Protein AF-A0A0G0I6E6-F1 (afdb_monomer_lite)

Structure (mmCIF, N/CA/C/O backbone):
data_AF-A0A0G0I6E6-F1
#
_entry.id   AF-A0A0G0I6E6-F1
#
loop_
_atom_site.group_PDB
_atom_site.id
_atom_site.type_symbol
_atom_site.label_atom_id
_atom_site.label_alt_id
_atom_site.label_comp_id
_atom_site.label_asym_id
_atom_site.label_entity_id
_atom_site.label_seq_id
_atom_site.pdbx_PDB_ins_code
_atom_site.Cartn_x
_atom_site.Cartn_y
_atom_site.Cartn_z
_atom_site.occupancy
_atom_site.B_iso_or_equiv
_atom_site.auth_seq_id
_atom_site.auth_comp_id
_atom_site.auth_asym_id
_atom_site.auth_atom_id
_atom_site.pdbx_PDB_model_num
ATOM 1 N N . MET A 1 1 ? -17.464 4.329 23.499 1.00 65.38 1 MET A N 1
ATOM 2 C CA . MET A 1 1 ? -16.899 5.307 22.545 1.00 65.38 1 MET A CA 1
ATOM 3 C C . MET A 1 1 ? -15.912 4.541 21.691 1.00 65.38 1 MET A C 1
ATOM 5 O O . MET A 1 1 ? -15.047 3.905 22.273 1.00 65.38 1 MET A O 1
ATOM 9 N N . THR A 1 2 ? -16.084 4.522 20.373 1.00 75.75 2 THR A N 1
ATOM 10 C CA . THR A 1 2 ? -15.134 3.873 19.458 1.00 75.75 2 THR A CA 1
ATOM 11 C C . THR A 1 2 ? -13.877 4.731 19.352 1.00 75.75 2 THR A C 1
ATOM 13 O O . THR A 1 2 ? -13.963 5.933 19.084 1.00 75.75 2 THR A O 1
ATOM 16 N N . GLU A 1 3 ? -12.716 4.139 19.610 1.00 93.25 3 GLU A N 1
ATOM 17 C CA . GLU A 1 3 ? -11.430 4.832 19.522 1.00 93.25 3 GLU A CA 1
ATOM 18 C C . GLU A 1 3 ? -11.086 5.073 18.044 1.00 93.25 3 GLU A C 1
ATOM 20 O O . GLU A 1 3 ? -11.342 4.217 17.204 1.00 93.25 3 GLU A O 1
ATOM 25 N N . THR A 1 4 ? -10.521 6.230 17.693 1.00 95.81 4 THR A N 1
ATOM 26 C CA . THR A 1 4 ? -10.048 6.478 16.318 1.00 95.81 4 THR A CA 1
ATOM 27 C C . THR A 1 4 ? -8.544 6.270 16.246 1.00 95.81 4 THR A C 1
ATOM 29 O O . THR A 1 4 ? -7.798 6.893 17.003 1.00 95.81 4 THR A O 1
ATOM 32 N N . ARG A 1 5 ? -8.089 5.421 15.319 1.00 97.25 5 ARG A N 1
ATOM 33 C CA . ARG A 1 5 ? -6.665 5.119 15.108 1.00 97.25 5 ARG A CA 1
ATOM 34 C C . ARG A 1 5 ? -6.269 5.311 13.655 1.00 97.25 5 ARG A C 1
ATOM 36 O O . ARG A 1 5 ? -7.090 5.196 12.753 1.00 97.25 5 ARG A O 1
ATOM 43 N N . LYS A 1 6 ? -4.987 5.601 13.434 1.00 97.38 6 LYS A N 1
ATOM 44 C CA . LYS A 1 6 ? -4.419 5.844 12.104 1.00 97.38 6 LYS A CA 1
ATOM 45 C C . LYS A 1 6 ? -3.436 4.744 11.752 1.00 97.38 6 LYS A C 1
ATOM 47 O O . LYS A 1 6 ? -2.616 4.366 12.587 1.00 97.38 6 LYS A O 1
ATOM 52 N N . ILE A 1 7 ? -3.488 4.281 10.510 1.00 96.50 7 ILE A N 1
ATOM 53 C CA . ILE A 1 7 ? -2.546 3.291 9.993 1.00 96.50 7 ILE A CA 1
ATOM 54 C C . ILE A 1 7 ? -2.097 3.659 8.584 1.00 96.50 7 ILE A C 1
ATOM 56 O O . ILE A 1 7 ? -2.878 4.140 7.761 1.00 96.50 7 ILE A O 1
ATOM 60 N N . ILE A 1 8 ? -0.813 3.430 8.319 1.00 96.75 8 ILE A N 1
ATOM 61 C CA . ILE A 1 8 ? -0.227 3.567 6.990 1.00 96.75 8 ILE A CA 1
ATOM 62 C C . ILE A 1 8 ? 0.143 2.173 6.498 1.00 96.75 8 ILE A C 1
ATOM 64 O O . ILE A 1 8 ? 0.926 1.471 7.135 1.00 96.75 8 ILE A O 1
ATOM 68 N N . ILE A 1 9 ? -0.407 1.797 5.349 1.00 95.44 9 ILE A N 1
ATOM 69 C CA . ILE A 1 9 ? -0.093 0.557 4.646 1.00 95.44 9 ILE A CA 1
ATOM 70 C C . ILE A 1 9 ? 0.838 0.898 3.482 1.00 95.44 9 ILE A C 1
ATOM 72 O O . ILE A 1 9 ? 0.620 1.860 2.745 1.00 95.44 9 ILE A O 1
ATOM 76 N N . THR A 1 10 ? 1.899 0.114 3.322 1.00 93.12 10 THR A N 1
ATOM 77 C CA . THR A 1 10 ? 2.863 0.235 2.224 1.00 93.12 10 THR A CA 1
ATOM 78 C C . THR A 1 10 ? 3.318 -1.152 1.781 1.00 93.12 10 THR A C 1
ATOM 80 O 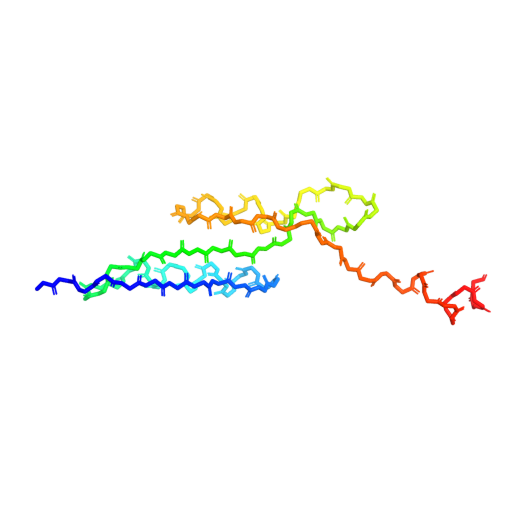O . THR A 1 10 ? 3.185 -2.124 2.524 1.00 93.12 10 THR A O 1
ATOM 83 N N . GLY A 1 11 ? 3.851 -1.253 0.565 1.00 81.69 11 GLY A N 1
ATOM 84 C CA . GLY A 1 11 ? 4.27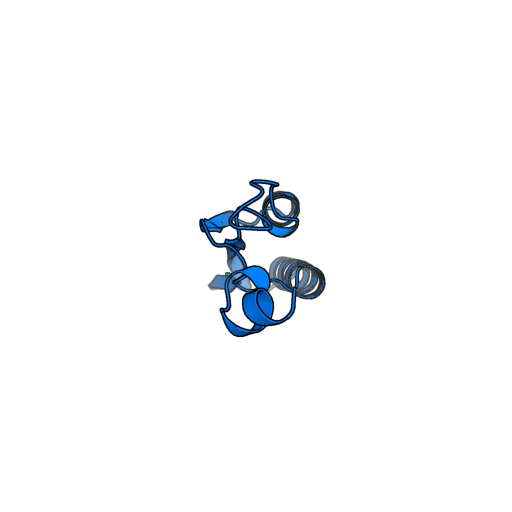0 -2.512 -0.051 1.00 81.69 11 GLY A CA 1
ATOM 85 C C . GLY A 1 11 ? 3.518 -2.814 -1.347 1.00 81.69 11 GLY A C 1
ATOM 86 O O . GLY A 1 11 ? 2.552 -2.146 -1.706 1.00 81.69 11 GLY A O 1
ATOM 87 N N . THR A 1 12 ? 3.995 -3.817 -2.090 1.00 71.81 12 THR A N 1
ATOM 88 C CA . THR A 1 12 ? 3.490 -4.136 -3.445 1.00 71.81 12 THR A CA 1
ATOM 89 C C . THR A 1 12 ? 2.599 -5.380 -3.505 1.00 71.81 12 THR A C 1
ATOM 91 O O . THR A 1 12 ? 2.094 -5.731 -4.572 1.00 71.81 12 THR A O 1
ATOM 94 N N . HIS A 1 13 ? 2.378 -6.048 -2.371 1.00 86.81 13 HIS A N 1
ATOM 95 C CA . HIS A 1 13 ? 1.519 -7.227 -2.286 1.00 86.81 13 HIS A CA 1
ATOM 96 C C . HIS A 1 13 ? 0.064 -6.798 -2.103 1.00 86.81 13 HIS A C 1
ATOM 98 O O . HIS A 1 13 ? -0.414 -6.622 -0.986 1.00 86.81 13 HIS A O 1
ATOM 104 N N . ILE A 1 14 ? -0.636 -6.611 -3.222 1.00 89.69 14 ILE A N 1
ATOM 105 C CA . ILE A 1 14 ? -1.960 -5.987 -3.209 1.00 89.69 14 ILE A CA 1
ATOM 106 C C . ILE A 1 14 ? -3.040 -6.853 -2.554 1.00 89.69 14 ILE A C 1
ATOM 108 O O . ILE A 1 14 ? -3.857 -6.337 -1.804 1.00 89.69 14 ILE A O 1
ATOM 112 N N . THR A 1 15 ? -3.024 -8.165 -2.791 1.00 93.00 15 THR A N 1
ATOM 113 C CA . THR A 1 15 ? -4.032 -9.095 -2.268 1.00 93.00 15 THR A CA 1
ATOM 114 C C . THR A 1 15 ? -4.092 -9.105 -0.737 1.00 93.00 15 THR A C 1
ATOM 116 O O . THR A 1 15 ? -5.172 -8.857 -0.207 1.00 93.00 15 THR A O 1
ATOM 119 N N . PRO A 1 16 ? -2.978 -9.310 0.002 1.00 94.75 16 PRO A N 1
ATOM 120 C CA . PRO A 1 16 ? -3.030 -9.250 1.463 1.00 94.75 16 PRO A CA 1
ATOM 121 C C . PRO A 1 16 ? -3.334 -7.841 1.979 1.00 94.75 16 PRO A C 1
ATOM 123 O O . PRO A 1 16 ? -3.937 -7.701 3.036 1.00 94.75 16 PRO A O 1
ATOM 126 N N . ALA A 1 17 ? -2.952 -6.793 1.244 1.00 94.25 17 ALA A N 1
ATOM 127 C CA . ALA A 1 17 ? -3.257 -5.432 1.659 1.00 94.25 17 ALA A CA 1
ATOM 128 C C . ALA A 1 17 ? -4.754 -5.103 1.551 1.00 94.25 17 ALA A C 1
ATOM 130 O O . ALA A 1 17 ? -5.283 -4.433 2.431 1.00 94.25 17 ALA A O 1
ATOM 131 N N . ILE A 1 18 ? -5.440 -5.586 0.510 1.00 95.00 18 ILE A N 1
ATOM 132 C CA . ILE A 1 18 ? -6.898 -5.445 0.367 1.00 95.00 18 ILE A CA 1
ATOM 133 C C . ILE A 1 18 ? -7.616 -6.187 1.496 1.00 95.00 18 ILE A C 1
ATOM 135 O O . ILE A 1 18 ? -8.475 -5.601 2.144 1.00 95.00 18 ILE A O 1
ATOM 139 N N . GLU A 1 19 ? -7.224 -7.433 1.770 1.00 96.00 19 GLU A N 1
A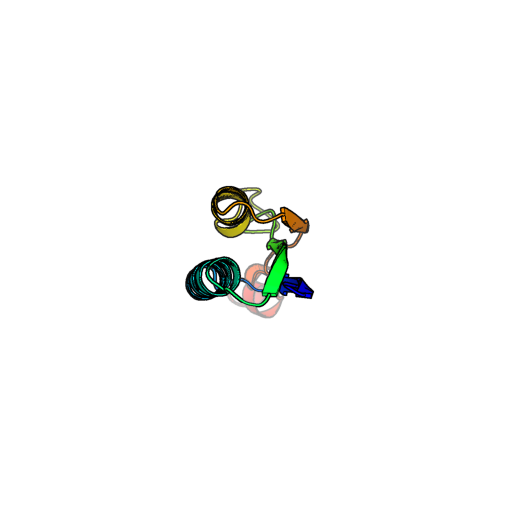TOM 140 C CA . GLU A 1 19 ? -7.822 -8.217 2.857 1.00 96.00 19 GLU A CA 1
ATOM 141 C C . GLU A 1 19 ? -7.624 -7.534 4.219 1.00 96.00 19 GLU A C 1
ATOM 143 O O . GLU A 1 19 ? -8.564 -7.403 4.997 1.00 96.00 19 GLU A O 1
ATOM 148 N N . LEU A 1 20 ? -6.425 -7.001 4.483 1.00 95.81 20 LEU A N 1
ATOM 149 C CA . LEU A 1 20 ? -6.165 -6.224 5.695 1.00 95.81 20 LEU A CA 1
ATOM 150 C C . LEU A 1 20 ? -7.063 -4.980 5.781 1.00 95.81 20 LEU A C 1
ATOM 152 O O . LEU A 1 20 ? -7.603 -4.692 6.845 1.00 95.81 20 LEU A O 1
ATOM 156 N N . ILE A 1 21 ? -7.240 -4.245 4.677 1.00 95.88 21 ILE A N 1
ATOM 157 C CA . ILE A 1 21 ? -8.142 -3.084 4.625 1.00 95.88 21 ILE A CA 1
ATOM 158 C C . ILE A 1 21 ? -9.571 -3.500 4.978 1.00 95.88 21 ILE A C 1
ATOM 160 O O . ILE A 1 21 ? -10.200 -2.833 5.798 1.00 95.88 21 ILE A O 1
ATOM 164 N N . HIS A 1 22 ? -10.070 -4.599 4.405 1.00 96.12 22 HIS A N 1
ATOM 165 C CA . HIS A 1 22 ? -11.418 -5.101 4.687 1.00 96.12 22 HIS A CA 1
ATOM 166 C C . HIS A 1 22 ? -11.582 -5.490 6.156 1.00 96.12 22 HIS A C 1
ATOM 168 O O . HIS A 1 22 ? -12.573 -5.107 6.776 1.00 96.12 22 HIS A O 1
ATOM 174 N N . GLN A 1 23 ? -10.590 -6.160 6.743 1.00 96.56 23 GLN A N 1
ATOM 175 C CA . GLN A 1 23 ? -10.613 -6.511 8.164 1.00 96.56 23 GLN A CA 1
ATOM 176 C C . GLN A 1 23 ? -10.629 -5.270 9.063 1.00 96.56 23 GLN A C 1
ATOM 178 O O . GLN A 1 23 ? -11.475 -5.179 9.951 1.00 96.56 23 GLN A O 1
ATOM 183 N N . LEU A 1 24 ? -9.768 -4.284 8.795 1.00 95.94 24 LEU A N 1
ATOM 184 C CA . LEU A 1 24 ? -9.729 -3.027 9.553 1.00 95.94 24 LEU A CA 1
ATOM 185 C C . LEU A 1 24 ? -11.037 -2.234 9.416 1.00 95.94 24 LEU A C 1
ATOM 187 O O . LEU A 1 24 ? -11.513 -1.658 10.385 1.00 95.94 24 LEU A O 1
ATOM 191 N N . GLN A 1 25 ? -11.656 -2.228 8.235 1.00 95.00 25 GLN A N 1
ATOM 192 C CA . GLN A 1 25 ? -12.956 -1.583 8.019 1.00 95.00 25 GLN A CA 1
ATOM 193 C C . GLN A 1 25 ? -14.114 -2.310 8.722 1.00 95.00 25 GLN A C 1
ATOM 195 O O . GLN A 1 25 ? -15.150 -1.697 8.970 1.00 95.00 25 GLN A O 1
ATOM 200 N N . SER A 1 26 ? -13.952 -3.599 9.031 1.00 96.19 26 SER A N 1
ATOM 201 C CA . SER A 1 26 ? -14.950 -4.414 9.737 1.00 96.19 26 SER A CA 1
ATOM 202 C C . SER A 1 26 ? -14.825 -4.384 11.268 1.00 96.19 26 SER A C 1
ATOM 204 O O . SER A 1 26 ? -15.659 -4.975 11.961 1.00 96.19 26 SER A O 1
ATOM 206 N N . ASP A 1 27 ? -13.801 -3.707 11.796 1.00 95.38 27 ASP A N 1
ATOM 207 C CA . ASP A 1 27 ? -13.574 -3.534 13.230 1.00 95.38 27 ASP A CA 1
ATOM 208 C C . ASP A 1 27 ? -14.740 -2.761 13.878 1.00 95.38 27 A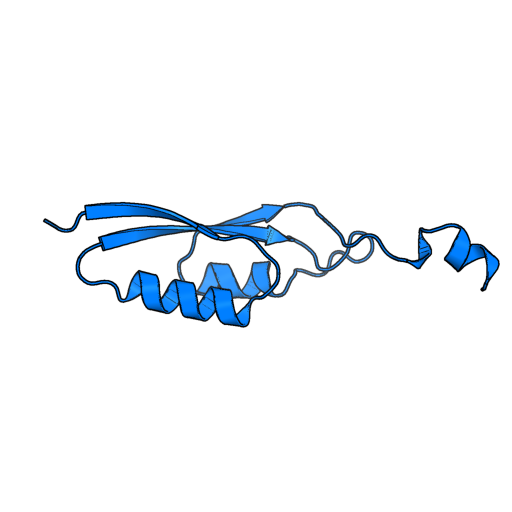SP A C 1
ATOM 210 O O . ASP A 1 27 ? -15.216 -1.753 13.353 1.00 95.38 27 ASP A O 1
ATOM 214 N N . ARG A 1 28 ? -15.239 -3.261 15.014 1.00 93.88 28 ARG A N 1
ATOM 215 C CA . ARG A 1 28 ? -16.388 -2.676 15.729 1.00 93.88 28 ARG A CA 1
ATOM 216 C C . ARG A 1 28 ? -15.974 -1.689 16.813 1.00 93.88 28 ARG A C 1
ATOM 218 O O . ARG A 1 28 ? -16.775 -0.833 17.186 1.00 93.88 28 ARG A O 1
ATOM 225 N N . ASP A 1 29 ? -14.755 -1.824 17.318 1.00 95.31 29 ASP A N 1
ATOM 226 C CA . ASP A 1 29 ? -14.271 -1.086 18.482 1.00 95.31 29 ASP A CA 1
ATOM 227 C C . ASP A 1 29 ? -13.399 0.103 18.061 1.00 95.31 29 ASP A C 1
ATOM 229 O O . ASP A 1 29 ? -13.371 1.137 18.744 1.00 95.31 29 ASP A O 1
ATOM 233 N N . ILE A 1 30 ? -12.726 -0.023 16.912 1.00 96.06 30 ILE A N 1
ATOM 234 C CA . ILE A 1 30 ? -11.790 0.971 16.393 1.00 96.06 30 ILE A CA 1
ATOM 235 C C . ILE A 1 30 ? -12.273 1.511 15.046 1.00 96.06 30 ILE A C 1
ATOM 237 O O . ILE A 1 30 ? -12.455 0.782 14.075 1.00 96.06 30 ILE A O 1
ATOM 241 N N . ASN A 1 31 ? -12.396 2.833 14.962 1.00 95.50 31 ASN A N 1
ATOM 242 C CA . ASN A 1 31 ? -12.580 3.537 13.701 1.00 95.50 31 ASN A CA 1
ATOM 243 C C . ASN A 1 31 ? -11.209 3.799 13.055 1.00 95.50 31 ASN A C 1
ATOM 245 O O . ASN A 1 31 ? -10.457 4.674 13.501 1.00 95.50 31 ASN A O 1
ATOM 249 N N . TRP A 1 32 ? -10.870 3.033 12.021 1.00 96.44 32 TRP A N 1
ATOM 250 C CA . TRP A 1 32 ? -9.570 3.115 11.359 1.00 96.44 32 TRP A CA 1
ATOM 251 C C . TRP A 1 32 ? -9.534 4.177 10.253 1.00 96.44 32 TRP A C 1
ATOM 253 O O . TRP A 1 32 ? -10.203 4.075 9.227 1.00 96.44 32 TRP A O 1
ATOM 263 N N . GLU A 1 33 ? -8.653 5.164 10.408 1.00 96.81 33 GLU A N 1
ATOM 264 C CA . GLU A 1 33 ? -8.211 6.033 9.319 1.00 96.81 33 GLU A CA 1
ATOM 265 C C . GLU A 1 33 ? -7.052 5.363 8.570 1.00 96.81 33 GLU A C 1
ATOM 267 O O . GLU A 1 33 ? -5.904 5.345 9.030 1.00 96.81 33 GLU A O 1
ATOM 272 N N . ILE A 1 34 ? -7.365 4.805 7.402 1.00 96.75 34 ILE A N 1
ATOM 273 C CA . ILE A 1 34 ? -6.414 4.045 6.593 1.00 96.75 34 ILE A CA 1
ATOM 274 C C . ILE A 1 34 ? -5.821 4.938 5.500 1.00 96.75 34 ILE A C 1
ATOM 276 O O . ILE A 1 34 ? -6.538 5.552 4.702 1.00 96.75 34 ILE A O 1
ATOM 280 N N . PHE A 1 35 ? -4.492 4.955 5.428 1.00 96.62 35 PHE A N 1
ATOM 281 C CA . PHE A 1 35 ? -3.732 5.571 4.348 1.00 96.62 35 PHE A CA 1
ATOM 282 C C . PHE A 1 35 ? -2.882 4.510 3.657 1.00 96.62 35 PHE A C 1
ATOM 284 O O . PHE A 1 35 ? -2.273 3.667 4.313 1.00 96.62 35 PHE A O 1
ATOM 291 N N . TYR A 1 36 ? -2.802 4.566 2.333 1.00 96.06 36 TYR A N 1
ATOM 292 C CA . TYR A 1 36 ? -1.979 3.653 1.552 1.00 96.06 36 TYR A CA 1
ATOM 293 C C . TYR A 1 36 ? -0.924 4.428 0.781 1.00 96.06 36 TYR A C 1
ATOM 295 O O . TYR A 1 36 ? -1.256 5.352 0.040 1.00 96.06 36 TYR A O 1
ATOM 303 N N . ILE A 1 37 ? 0.338 4.030 0.905 1.00 95.00 37 ILE A N 1
ATOM 304 C CA . ILE A 1 37 ? 1.444 4.585 0.127 1.00 95.00 37 ILE A CA 1
ATOM 305 C C . ILE A 1 37 ? 1.938 3.507 -0.828 1.00 95.00 37 ILE A C 1
ATOM 307 O O . ILE A 1 37 ? 2.357 2.429 -0.410 1.00 95.00 37 ILE A O 1
ATOM 311 N N . GLY A 1 38 ? 1.891 3.807 -2.121 1.00 91.56 38 GLY A N 1
ATOM 312 C CA . GLY A 1 38 ? 2.228 2.847 -3.161 1.00 91.56 38 GLY A CA 1
ATOM 313 C C . GLY A 1 38 ? 2.840 3.494 -4.388 1.00 91.56 38 GLY A C 1
ATOM 314 O O . GLY A 1 38 ? 2.859 4.711 -4.555 1.00 91.56 38 GLY A O 1
ATOM 315 N N . ARG A 1 39 ? 3.344 2.662 -5.285 1.00 90.12 39 ARG A N 1
ATOM 316 C CA . ARG A 1 39 ? 3.882 3.051 -6.581 1.00 90.12 39 ARG A CA 1
ATOM 317 C C . ARG A 1 39 ? 2.767 3.639 -7.425 1.00 90.12 39 ARG A C 1
ATOM 319 O O . ARG A 1 39 ? 1.723 3.016 -7.596 1.00 90.12 39 ARG A O 1
ATOM 326 N N . ARG A 1 40 ? 2.997 4.804 -8.025 1.00 90.00 40 ARG A N 1
ATOM 327 C CA . ARG A 1 40 ? 2.067 5.381 -9.006 1.00 90.00 40 ARG A CA 1
ATOM 328 C C . ARG A 1 40 ? 2.100 4.631 -10.340 1.00 90.00 40 ARG A C 1
ATOM 330 O O . ARG A 1 40 ? 1.070 4.492 -10.992 1.00 90.00 40 ARG A O 1
ATOM 337 N N . PHE A 1 41 ? 3.271 4.125 -10.724 1.00 88.12 41 PHE A N 1
ATOM 338 C CA . PHE A 1 41 ? 3.498 3.448 -12.000 1.00 88.12 41 PHE A CA 1
ATOM 339 C C . PHE A 1 41 ? 4.191 2.094 -11.809 1.00 88.12 41 PHE A C 1
ATOM 341 O O . PHE A 1 41 ? 4.889 1.868 -10.819 1.00 88.12 41 PHE A O 1
ATOM 348 N N . ASN A 1 42 ? 3.996 1.174 -12.756 1.00 82.38 42 ASN A N 1
ATOM 349 C CA . ASN A 1 42 ? 4.602 -0.161 -12.698 1.00 82.38 42 ASN A CA 1
ATOM 350 C C . ASN A 1 42 ? 6.121 -0.142 -12.895 1.00 82.38 42 ASN A C 1
ATOM 352 O O . ASN A 1 42 ? 6.821 -0.979 -12.315 1.00 82.38 42 ASN A O 1
ATOM 356 N N . SER A 1 43 ? 6.621 0.803 -13.690 1.00 77.62 43 SER A N 1
ATOM 357 C CA . SER A 1 43 ? 8.043 0.979 -13.953 1.00 77.62 43 SER A CA 1
ATOM 358 C C . SER A 1 43 ? 8.400 2.458 -14.091 1.00 77.62 43 SER A C 1
ATOM 360 O O . SER A 1 43 ? 7.539 3.314 -14.283 1.00 77.62 43 SER A O 1
ATOM 362 N N . SER A 1 44 ? 9.694 2.740 -14.002 1.00 74.12 44 SER A N 1
ATOM 363 C CA . SER A 1 44 ? 10.290 4.052 -14.267 1.00 74.12 44 SER A CA 1
ATOM 364 C C . SER A 1 44 ? 10.296 4.414 -15.757 1.00 74.12 44 SER A C 1
ATOM 366 O O . SER A 1 44 ? 10.301 5.596 -16.090 1.00 74.12 44 SER A O 1
ATOM 368 N N . VAL A 1 45 ? 10.287 3.412 -16.644 1.00 76.62 45 VAL A N 1
ATOM 369 C CA . VAL A 1 45 ? 10.387 3.580 -18.105 1.00 76.62 45 VAL A CA 1
ATOM 370 C C . VAL A 1 45 ? 9.003 3.723 -18.740 1.00 76.62 45 VAL A C 1
ATOM 372 O O . VAL A 1 45 ? 8.744 4.655 -19.494 1.00 76.62 45 VAL A O 1
ATOM 375 N N . GLN A 1 46 ? 8.092 2.817 -18.399 1.00 75.12 46 GLN A N 1
ATOM 376 C CA . GLN A 1 46 ? 6.720 2.768 -18.890 1.00 75.12 46 GLN A CA 1
ATOM 377 C C . GLN A 1 46 ? 5.770 3.248 -17.790 1.00 75.12 46 GLN A C 1
ATOM 379 O O . GLN A 1 46 ? 5.613 2.596 -16.751 1.00 75.12 46 GLN A O 1
ATOM 384 N N . ARG A 1 47 ? 5.135 4.403 -18.031 1.00 80.38 47 ARG A N 1
ATOM 385 C CA . ARG A 1 47 ? 4.232 5.107 -17.099 1.00 80.38 47 ARG A CA 1
ATOM 386 C C . ARG A 1 47 ? 2.822 4.514 -17.058 1.00 80.38 47 ARG A C 1
ATOM 388 O O . ARG A 1 47 ? 1.829 5.232 -16.983 1.00 80.38 47 ARG A O 1
ATOM 395 N N . GLU A 1 48 ? 2.722 3.195 -17.097 1.00 87.38 48 GLU A N 1
ATOM 396 C CA . GLU A 1 48 ? 1.451 2.523 -16.866 1.00 87.38 48 GLU A CA 1
ATOM 397 C C . GLU A 1 48 ? 1.101 2.564 -15.385 1.00 87.38 48 GLU A C 1
ATOM 399 O O . GLU A 1 48 ? 1.927 2.222 -14.532 1.00 87.38 48 GLU A O 1
ATOM 404 N N . ALA A 1 49 ? -0.128 2.991 -15.089 1.00 87.69 49 ALA A N 1
ATOM 405 C CA . ALA A 1 49 ? -0.643 3.042 -13.729 1.00 87.69 49 ALA A CA 1
ATOM 406 C C . ALA A 1 49 ? -0.556 1.660 -13.073 1.00 87.69 49 ALA A C 1
ATOM 408 O O . ALA A 1 49 ? -0.979 0.650 -13.647 1.00 87.69 49 ALA A O 1
ATOM 409 N N . SER A 1 50 ? 0.000 1.633 -11.866 1.00 88.44 50 SER A N 1
ATOM 410 C CA . SER A 1 50 ? 0.165 0.402 -11.101 1.00 88.44 50 SER A CA 1
ATOM 411 C C . SER A 1 50 ? -1.189 -0.177 -10.687 1.00 88.44 50 SER A C 1
ATOM 413 O O . SER A 1 50 ? -2.175 0.549 -10.537 1.00 88.44 50 SER A O 1
ATOM 415 N N . ILE A 1 51 ? -1.231 -1.489 -10.458 1.00 89.62 51 ILE A N 1
ATOM 416 C CA . ILE A 1 51 ? -2.447 -2.172 -9.998 1.00 89.62 51 ILE A CA 1
ATOM 417 C C . ILE A 1 51 ? -2.949 -1.588 -8.660 1.00 89.62 51 ILE A C 1
ATOM 419 O O . ILE A 1 51 ? -4.137 -1.328 -8.496 1.00 89.62 51 ILE A O 1
ATOM 423 N N . GLU A 1 52 ? -2.025 -1.256 -7.757 1.00 88.81 52 GLU A N 1
ATOM 424 C CA . GLU A 1 52 ? -2.285 -0.608 -6.462 1.00 88.81 52 GLU A CA 1
ATOM 425 C C . GLU A 1 52 ? -2.897 0.788 -6.609 1.00 88.81 52 GLU A C 1
ATOM 427 O O . GLU A 1 52 ? -3.899 1.080 -5.960 1.00 88.81 52 GLU A O 1
ATOM 432 N N . SER A 1 53 ? -2.395 1.611 -7.536 1.00 91.06 53 SER A N 1
ATOM 433 C CA . SER A 1 53 ? -2.950 2.949 -7.787 1.00 91.06 53 SER A CA 1
ATOM 434 C C . SER A 1 53 ? -4.363 2.942 -8.371 1.00 91.06 53 SER A C 1
ATOM 436 O O . SER A 1 53 ? -5.053 3.955 -8.297 1.00 91.06 53 SER A O 1
ATOM 438 N N . LYS A 1 54 ? -4.793 1.817 -8.955 1.00 92.25 54 LYS A N 1
ATOM 439 C CA . LYS A 1 54 ? -6.139 1.650 -9.512 1.00 92.25 54 LYS A CA 1
ATOM 440 C C . LYS A 1 54 ? -7.110 1.082 -8.481 1.00 92.25 54 LYS A C 1
ATOM 442 O O . LYS A 1 54 ? -8.207 1.606 -8.344 1.00 92.25 54 LYS A O 1
ATOM 447 N N . ILE A 1 55 ? -6.708 0.027 -7.769 1.00 93.38 55 ILE A N 1
ATOM 448 C CA . ILE A 1 55 ? -7.618 -0.759 -6.922 1.00 93.38 55 ILE A CA 1
ATOM 449 C C . ILE A 1 55 ? -7.749 -0.180 -5.510 1.00 93.38 55 ILE A C 1
ATOM 451 O O . ILE A 1 55 ? -8.850 -0.136 -4.967 1.00 93.38 55 ILE A O 1
ATOM 455 N N . ILE A 1 56 ? -6.664 0.294 -4.891 1.00 94.25 56 ILE A N 1
ATOM 456 C CA . ILE A 1 56 ? -6.728 0.773 -3.501 1.00 94.25 56 ILE A CA 1
ATOM 457 C C . ILE A 1 56 ? -7.691 1.962 -3.323 1.00 94.25 56 ILE A C 1
ATOM 459 O O . ILE A 1 56 ? -8.513 1.904 -2.407 1.00 94.25 56 ILE A O 1
ATOM 463 N N . PRO A 1 57 ? -7.691 2.995 -4.195 1.00 93.00 57 PRO A N 1
ATOM 464 C CA . PRO A 1 57 ? -8.654 4.093 -4.081 1.00 93.00 57 PRO A CA 1
ATOM 465 C C . PRO A 1 57 ? -10.120 3.645 -4.154 1.00 93.00 57 PRO A C 1
ATOM 467 O O . PRO A 1 57 ? -10.983 4.284 -3.562 1.00 93.00 57 PRO A O 1
ATOM 470 N N . GLN A 1 58 ? -10.410 2.542 -4.857 1.00 93.12 58 GLN A N 1
ATOM 471 C CA . GLN A 1 58 ? -11.767 1.997 -4.993 1.00 93.12 58 GLN A CA 1
ATOM 472 C C . GLN A 1 58 ? -12.290 1.382 -3.684 1.00 93.12 58 GLN A C 1
ATOM 474 O O . GLN A 1 58 ? -13.492 1.185 -3.548 1.00 93.12 58 GLN A O 1
ATOM 479 N N . ASN A 1 59 ? -11.415 1.116 -2.706 1.00 89.81 59 ASN A N 1
ATOM 480 C CA . ASN A 1 59 ? -11.767 0.549 -1.400 1.00 89.81 59 ASN A CA 1
ATOM 481 C C . ASN A 1 59 ? -12.007 1.629 -0.322 1.00 89.81 59 ASN A C 1
ATOM 483 O O . ASN A 1 59 ? -11.871 1.352 0.868 1.00 89.81 59 ASN A O 1
ATOM 487 N N . ASN A 1 60 ? -12.330 2.870 -0.713 1.00 91.06 60 ASN A N 1
ATOM 488 C CA . ASN A 1 60 ? -12.509 4.019 0.193 1.00 91.06 60 ASN A CA 1
ATOM 489 C C . ASN A 1 60 ? -11.281 4.326 1.078 1.00 91.06 60 ASN A C 1
ATOM 491 O O . ASN A 1 60 ? -11.407 4.871 2.173 1.00 91.06 60 ASN A O 1
ATOM 495 N N . VAL A 1 61 ? -10.079 4.007 0.593 1.00 93.81 61 VAL A N 1
ATOM 496 C CA . VAL A 1 61 ? -8.806 4.296 1.268 1.00 93.81 61 VAL A CA 1
ATOM 497 C C . VAL A 1 61 ? -8.083 5.435 0.556 1.00 93.81 61 VAL A C 1
ATOM 499 O O . VAL A 1 61 ? -8.026 5.489 -0.675 1.00 93.81 61 VAL A O 1
ATOM 502 N N . LYS A 1 62 ? -7.478 6.349 1.324 1.00 94.81 62 LYS A N 1
ATOM 503 C CA . LYS A 1 62 ? -6.659 7.433 0.765 1.00 94.81 62 LYS A CA 1
ATOM 504 C C . LYS A 1 62 ? -5.347 6.868 0.226 1.00 94.81 62 LYS A C 1
ATOM 506 O O . LYS A 1 62 ? -4.489 6.441 0.996 1.00 94.81 62 LYS A O 1
ATOM 511 N N . PHE A 1 63 ? -5.190 6.890 -1.094 1.00 95.06 63 PHE A N 1
ATOM 512 C CA . PHE A 1 63 ? -3.983 6.432 -1.777 1.00 95.06 63 PHE A CA 1
ATOM 513 C C . PHE A 1 63 ? -3.030 7.592 -2.087 1.00 95.06 63 PHE A C 1
ATOM 515 O O . PHE A 1 63 ? -3.409 8.570 -2.734 1.00 95.06 63 PHE A O 1
ATOM 522 N N . TYR A 1 64 ? -1.766 7.435 -1.706 1.00 94.69 64 TYR A N 1
ATOM 523 C CA . TYR A 1 64 ? -0.666 8.326 -2.047 1.00 94.69 64 TYR A CA 1
ATOM 524 C C . TYR A 1 64 ? 0.307 7.609 -2.980 1.00 94.69 64 TYR A C 1
ATOM 526 O O . TYR A 1 64 ? 1.088 6.746 -2.576 1.00 94.69 64 TYR A O 1
ATOM 534 N N . GLY A 1 65 ? 0.247 7.985 -4.257 1.00 91.69 65 GLY A N 1
ATOM 535 C CA . GLY A 1 65 ? 1.116 7.445 -5.293 1.00 91.69 65 GLY A CA 1
ATOM 536 C C . GLY A 1 65 ? 2.479 8.129 -5.310 1.00 91.69 65 GLY A C 1
ATOM 537 O O . GLY A 1 65 ? 2.573 9.294 -5.694 1.00 91.69 65 GLY A O 1
ATOM 538 N N . ILE A 1 66 ? 3.538 7.394 -4.985 1.00 90.62 66 ILE A N 1
ATOM 539 C CA . ILE A 1 66 ? 4.921 7.851 -5.139 1.00 90.62 66 ILE A CA 1
ATOM 540 C C . ILE A 1 66 ? 5.440 7.570 -6.554 1.00 90.62 66 ILE A C 1
ATOM 542 O O . ILE A 1 66 ? 5.134 6.545 -7.174 1.00 90.62 66 ILE A O 1
ATOM 546 N N . LEU A 1 67 ? 6.235 8.504 -7.081 1.00 85.81 67 LEU A N 1
ATOM 547 C CA . LEU A 1 67 ? 6.985 8.310 -8.319 1.00 85.81 67 LEU A CA 1
ATOM 548 C C . LEU A 1 67 ? 8.168 7.390 -8.025 1.00 85.81 67 LEU A C 1
ATOM 550 O O . LEU A 1 67 ? 9.245 7.839 -7.648 1.00 85.81 67 LEU A O 1
ATOM 554 N N . CYS A 1 68 ? 7.955 6.091 -8.173 1.00 74.81 68 CYS A N 1
ATOM 555 C CA . CYS A 1 68 ? 9.007 5.102 -8.022 1.00 74.81 68 CYS A CA 1
ATOM 556 C C . CYS A 1 68 ? 8.878 4.019 -9.093 1.00 74.81 68 CYS A C 1
ATOM 558 O O . CYS A 1 68 ? 7.794 3.732 -9.603 1.00 74.81 68 CYS A O 1
ATOM 560 N N . GLY A 1 69 ? 10.018 3.443 -9.460 1.00 69.25 69 GLY A N 1
ATOM 561 C CA . GLY A 1 69 ? 10.123 2.327 -10.388 1.00 69.25 69 GLY A CA 1
ATOM 562 C C . GLY A 1 69 ? 10.902 1.189 -9.745 1.00 69.25 69 GLY A C 1
ATOM 563 O O . GLY A 1 69 ? 11.537 1.363 -8.706 1.00 69.25 69 GLY A O 1
ATOM 564 N N . LYS A 1 70 ? 10.860 0.011 -10.363 1.00 71.75 70 LYS A N 1
ATOM 565 C CA . LYS A 1 70 ? 11.791 -1.063 -10.014 1.00 71.75 70 LYS A CA 1
ATOM 566 C C . LYS A 1 70 ? 13.152 -0.730 -10.619 1.00 71.75 70 LYS A C 1
ATOM 568 O O . LYS A 1 70 ? 13.203 -0.264 -11.755 1.00 71.75 70 LYS A O 1
ATOM 573 N N . TYR A 1 71 ? 14.229 -0.996 -9.885 1.00 72.12 71 TYR A N 1
ATOM 574 C CA . TYR A 1 71 ? 15.543 -1.097 -10.510 1.00 72.12 71 TYR A CA 1
ATOM 575 C C . TYR A 1 71 ? 15.490 -2.245 -11.512 1.00 72.12 71 TYR A C 1
ATOM 577 O O . TYR A 1 71 ? 15.247 -3.395 -11.144 1.00 72.12 71 TYR A O 1
ATOM 585 N N . ASP A 1 72 ? 15.632 -1.914 -12.789 1.00 74.88 72 ASP A N 1
ATOM 586 C CA . ASP A 1 72 ? 15.633 -2.913 -13.841 1.00 74.88 72 ASP A CA 1
ATOM 587 C C . ASP A 1 72 ? 17.025 -3.537 -13.933 1.00 74.88 72 ASP A C 1
ATOM 589 O O . ASP A 1 72 ? 18.022 -2.819 -13.994 1.00 74.88 72 ASP A O 1
ATOM 593 N N . ARG A 1 73 ? 17.113 -4.871 -13.976 1.00 77.12 73 ARG A N 1
ATOM 594 C CA . ARG A 1 73 ? 18.403 -5.566 -14.127 1.00 77.12 73 ARG A CA 1
ATOM 595 C C . ARG A 1 73 ? 19.179 -5.101 -15.360 1.00 77.12 73 ARG A C 1
ATOM 597 O O . ARG A 1 73 ? 20.402 -5.107 -15.322 1.00 77.12 73 ARG A O 1
ATOM 604 N N . ARG A 1 74 ? 18.493 -4.651 -16.420 1.00 75.06 74 ARG A N 1
ATOM 605 C CA . ARG A 1 74 ? 19.107 -4.090 -17.639 1.00 75.06 74 ARG A CA 1
ATOM 606 C C . ARG A 1 74 ? 19.937 -2.835 -17.372 1.00 75.06 74 ARG A C 1
ATOM 608 O O . ARG A 1 74 ? 20.736 -2.453 -18.213 1.00 75.06 74 ARG A O 1
ATOM 615 N N . TRP A 1 75 ? 19.736 -2.184 -16.231 1.00 76.44 75 TRP A N 1
ATOM 616 C CA . TRP A 1 75 ? 20.502 -1.009 -15.822 1.00 76.44 75 TRP A CA 1
ATOM 617 C C . TRP A 1 75 ? 21.783 -1.373 -15.069 1.00 76.44 75 TRP A C 1
ATOM 619 O O . TRP A 1 75 ? 22.576 -0.491 -14.753 1.00 76.44 75 TRP A O 1
ATOM 629 N N . LEU A 1 76 ? 21.990 -2.658 -14.770 1.00 81.75 76 LEU A N 1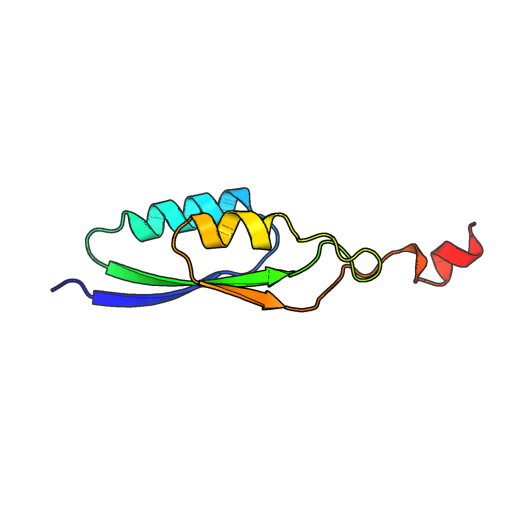
ATOM 630 C CA . LEU A 1 76 ? 23.193 -3.137 -14.111 1.00 81.75 7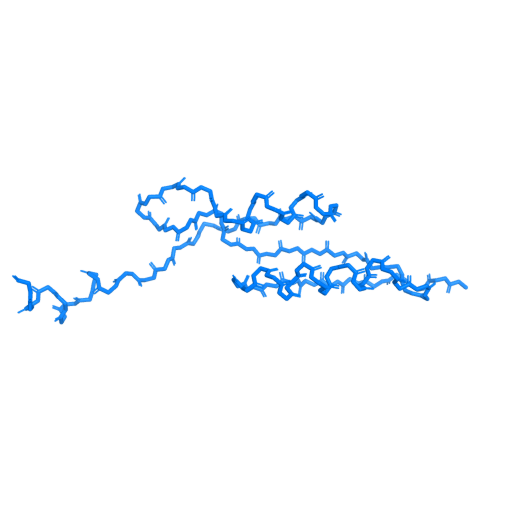6 LEU A CA 1
ATOM 631 C C . LEU A 1 76 ? 24.249 -3.524 -15.167 1.00 81.75 76 LEU A C 1
ATOM 633 O O . LEU A 1 76 ? 23.914 -4.243 -16.115 1.00 81.75 76 LEU A O 1
ATOM 637 N N . PRO A 1 77 ? 25.522 -3.104 -15.011 1.00 77.25 77 PRO A N 1
ATOM 638 C CA . PRO A 1 77 ? 26.579 -3.362 -15.996 1.00 77.25 77 PRO A CA 1
ATOM 639 C C . PRO A 1 77 ? 26.779 -4.843 -16.336 1.00 77.25 77 PRO A C 1
ATOM 641 O O . PRO A 1 77 ? 27.016 -5.181 -17.490 1.00 77.25 77 PRO A O 1
ATOM 644 N N . ASN A 1 78 ? 26.614 -5.728 -15.351 1.00 75.44 78 ASN A N 1
ATOM 645 C CA . ASN A 1 78 ? 26.713 -7.182 -15.513 1.00 75.44 78 ASN A CA 1
ATOM 646 C C . ASN A 1 78 ? 25.640 -7.782 -16.443 1.00 75.44 78 ASN A C 1
ATOM 648 O O . ASN A 1 78 ? 25.837 -8.868 -16.979 1.00 75.44 78 ASN A O 1
ATOM 652 N N . THR A 1 79 ? 24.512 -7.094 -16.636 1.00 63.97 79 THR A N 1
ATOM 653 C CA . THR A 1 79 ? 23.467 -7.492 -17.592 1.00 63.97 79 THR A CA 1
ATOM 654 C C . THR A 1 79 ? 23.754 -6.951 -18.993 1.00 63.97 79 THR A C 1
ATOM 656 O O . THR A 1 79 ? 23.365 -7.578 -19.970 1.00 63.97 79 THR A O 1
ATOM 659 N N . ILE A 1 80 ? 24.444 -5.810 -19.105 1.00 60.09 80 ILE A N 1
ATOM 660 C CA . ILE A 1 80 ? 24.866 -5.224 -20.389 1.00 60.09 80 ILE A CA 1
ATOM 661 C C . ILE A 1 80 ? 26.028 -6.028 -20.986 1.00 60.09 80 ILE A C 1
ATOM 663 O O . ILE A 1 80 ? 26.072 -6.226 -22.190 1.00 60.09 80 ILE A O 1
ATOM 667 N N . SER A 1 81 ? 26.941 -6.537 -20.152 1.00 60.78 81 SER A N 1
ATOM 668 C CA . SER A 1 81 ? 28.091 -7.341 -20.591 1.00 60.78 81 SER A CA 1
ATOM 669 C C . SER A 1 81 ? 27.743 -8.753 -21.083 1.00 60.78 81 SER A C 1
ATOM 671 O O . SER A 1 81 ? 28.629 -9.449 -21.569 1.00 60.78 81 SER A O 1
ATOM 673 N N . GLY A 1 82 ? 26.500 -9.206 -20.886 1.00 60.41 82 GLY A N 1
ATOM 674 C CA . GLY A 1 82 ? 26.023 -10.545 -21.262 1.00 60.41 82 GLY A CA 1
ATOM 675 C C . GLY A 1 82 ? 24.857 -10.549 -22.258 1.00 60.41 82 GLY A C 1
ATOM 676 O O . GLY A 1 82 ? 24.241 -11.599 -22.441 1.00 60.41 82 GLY A O 1
ATOM 677 N N . LEU A 1 83 ? 24.531 -9.389 -22.841 1.00 54.84 83 LEU A N 1
ATOM 678 C CA . LEU A 1 83 ? 23.661 -9.223 -24.014 1.00 54.84 83 LEU A CA 1
ATOM 679 C C . LEU A 1 83 ? 24.530 -9.107 -25.269 1.00 54.84 83 LEU A C 1
ATOM 681 O O . LEU A 1 83 ? 24.077 -9.612 -26.318 1.00 54.84 83 LEU A O 1
#

Foldseek 3Di:
DAAEDEDEAEDQPVVVVLVVLVVQVPDPRYDYQYAYEYAQAAALVDRHGRPCNPVVVVSVHHYDHDHDHDPDCCPPVVVVVVD

Secondary structure (DSSP, 8-state):
-PEEEEEEEESS-HHHHHHHHHHHHT-SSEEEEEEEEEESBS-SSS-PBPHHHHHGGGGT-EEEEE------GGGSHHHHTT-

Organism: NCBI:txid1618488

Radius of gyration: 17.0 Å; chains: 1; bounding box: 45×19×47 Å

Sequence (83 aa):
MTETRKIIITGTHITPAIELIHQLQSDRDINWEIFYIGRRFNSSVQREASIESKIIPQNNVKFYGILCGKYDRRWLPNTISGL

pLDDT: mean 86.91, std 10.8, range [54.84, 97.38]